Protein AF-A0A375JBQ2-F1 (afdb_monomer_lite)

Radius of gyration: 16.95 Å; chains: 1; bounding box: 41×37×48 Å

Structure (mmCIF, N/CA/C/O backbone):
data_AF-A0A375JBQ2-F1
#
_entry.id   AF-A0A375JBQ2-F1
#
loop_
_atom_site.group_PDB
_atom_site.id
_atom_site.type_symbol
_atom_site.label_atom_id
_atom_site.label_alt_id
_atom_site.label_comp_id
_atom_site.label_asym_id
_atom_site.label_entity_id
_atom_site.label_seq_id
_atom_site.pdbx_PDB_ins_code
_atom_site.Cartn_x
_atom_site.Cartn_y
_atom_site.Cartn_z
_atom_site.occupancy
_atom_site.B_iso_or_equiv
_atom_site.auth_seq_id
_atom_site.auth_comp_id
_atom_site.auth_asym_id
_atom_site.auth_atom_id
_atom_site.pdbx_PDB_model_num
ATOM 1 N N . MET A 1 1 ? 13.537 16.847 -11.692 1.00 55.66 1 MET A N 1
ATOM 2 C CA . MET A 1 1 ? 14.742 16.567 -10.884 1.00 55.66 1 MET A CA 1
ATOM 3 C C . MET A 1 1 ? 14.999 15.079 -10.966 1.00 55.66 1 MET A C 1
ATOM 5 O O . MET A 1 1 ? 14.033 14.327 -10.923 1.00 55.66 1 MET A O 1
ATOM 9 N N . THR A 1 2 ? 16.249 14.669 -11.150 1.00 79.12 2 THR A N 1
ATOM 10 C CA . THR A 1 2 ? 16.634 13.254 -11.178 1.00 79.12 2 THR A CA 1
ATOM 11 C C . THR A 1 2 ? 17.197 12.929 -9.802 1.00 79.12 2 THR A C 1
ATOM 13 O O . THR A 1 2 ? 18.194 13.529 -9.416 1.00 79.12 2 THR A O 1
ATOM 16 N N . PHE A 1 3 ? 16.523 12.067 -9.043 1.00 86.75 3 PHE A N 1
ATOM 17 C CA . PHE A 1 3 ? 16.981 11.630 -7.722 1.00 86.75 3 PHE A CA 1
ATOM 18 C C . PHE A 1 3 ? 17.887 10.408 -7.866 1.00 86.75 3 PHE A C 1
ATOM 20 O O . PHE A 1 3 ? 17.694 9.612 -8.786 1.00 86.75 3 PHE A O 1
ATOM 27 N N . SER A 1 4 ? 18.856 10.250 -6.968 1.00 92.19 4 SER A N 1
ATOM 28 C CA . SER A 1 4 ? 19.659 9.036 -6.822 1.00 92.19 4 SER A CA 1
ATOM 29 C C . SER A 1 4 ? 19.115 8.134 -5.705 1.00 92.19 4 SER A C 1
ATOM 31 O O . SER A 1 4 ? 18.300 8.550 -4.883 1.00 92.19 4 SER A O 1
ATOM 33 N N . ALA A 1 5 ? 19.577 6.881 -5.651 1.00 92.94 5 ALA A N 1
ATOM 34 C CA . ALA A 1 5 ? 19.233 5.970 -4.555 1.00 92.94 5 ALA A CA 1
ATOM 35 C C . ALA A 1 5 ? 19.765 6.452 -3.189 1.00 92.94 5 ALA A C 1
ATOM 37 O O . ALA A 1 5 ? 19.191 6.130 -2.150 1.00 92.94 5 ALA A O 1
ATOM 38 N N . GLU A 1 6 ? 20.861 7.217 -3.189 1.00 93.62 6 GLU A N 1
ATOM 39 C CA . GLU A 1 6 ? 21.421 7.819 -1.979 1.00 93.62 6 GLU A CA 1
ATOM 40 C C . GLU A 1 6 ? 20.522 8.952 -1.471 1.00 93.62 6 GLU A C 1
ATOM 42 O O . GLU A 1 6 ? 20.177 8.955 -0.292 1.00 93.62 6 GLU A O 1
ATOM 47 N N . ASP A 1 7 ? 20.039 9.818 -2.372 1.00 94.00 7 ASP A N 1
ATOM 48 C CA . ASP A 1 7 ? 19.119 10.915 -2.024 1.00 94.00 7 ASP A CA 1
ATOM 49 C C . ASP A 1 7 ? 17.832 10.408 -1.360 1.00 94.00 7 ASP A C 1
ATOM 51 O O . ASP A 1 7 ? 17.294 11.052 -0.463 1.00 94.00 7 ASP A O 1
ATOM 55 N N . LEU A 1 8 ? 17.330 9.248 -1.798 1.00 95.06 8 LEU A N 1
ATOM 56 C CA . LEU A 1 8 ? 16.070 8.671 -1.315 1.00 95.06 8 LEU A CA 1
ATOM 57 C C . LEU A 1 8 ? 16.251 7.643 -0.190 1.00 95.06 8 LEU A C 1
ATOM 59 O O . LEU A 1 8 ? 15.264 7.091 0.297 1.00 95.06 8 LEU A O 1
ATOM 63 N N . GLY A 1 9 ? 17.492 7.317 0.182 1.00 96.31 9 GLY A N 1
ATOM 64 C CA . GLY A 1 9 ? 17.804 6.302 1.192 1.00 96.31 9 GLY A CA 1
ATOM 65 C C . GLY A 1 9 ? 17.353 4.875 0.843 1.00 96.31 9 GLY A C 1
ATOM 66 O O . GLY A 1 9 ? 17.369 3.998 1.708 1.00 96.31 9 GLY A O 1
ATOM 67 N N . CYS A 1 10 ? 16.944 4.615 -0.400 1.00 97.25 10 CYS A N 1
ATOM 68 C CA . CYS A 1 10 ? 16.451 3.325 -0.882 1.00 97.25 10 CYS A CA 1
ATOM 69 C C . CYS A 1 10 ? 16.737 3.169 -2.390 1.00 97.25 10 CYS A C 1
ATOM 71 O O . CYS A 1 10 ? 16.947 4.169 -3.080 1.00 97.25 10 CYS A O 1
ATOM 73 N N . PRO A 1 11 ? 16.791 1.934 -2.929 1.00 97.31 11 PRO A N 1
ATOM 74 C CA . PRO A 1 11 ? 17.014 1.732 -4.359 1.00 97.31 11 PRO A CA 1
ATOM 75 C C . PRO A 1 11 ? 15.891 2.359 -5.191 1.00 97.31 11 PRO A C 1
ATOM 77 O O . PRO A 1 11 ? 14.735 2.380 -4.772 1.00 97.31 11 PRO A O 1
ATOM 80 N N . LEU A 1 12 ? 16.229 2.828 -6.390 1.00 97.44 12 LEU A N 1
ATOM 81 C CA . LEU A 1 12 ? 15.248 3.275 -7.377 1.00 97.44 12 LEU A CA 1
ATOM 82 C C . LEU A 1 12 ? 14.659 2.078 -8.135 1.00 97.44 12 LEU A C 1
ATOM 84 O O . LEU A 1 12 ? 15.368 1.084 -8.324 1.00 97.44 12 LEU A O 1
ATOM 88 N N . PRO A 1 13 ? 13.416 2.188 -8.640 1.00 97.44 13 PRO A N 1
ATOM 89 C CA . PRO A 1 13 ? 12.904 1.248 -9.624 1.00 97.44 13 PRO A CA 1
ATOM 90 C C . PRO A 1 13 ? 13.856 1.178 -10.826 1.00 97.44 13 PRO A C 1
ATOM 92 O O . PRO A 1 13 ? 14.205 2.224 -11.387 1.00 97.44 13 PRO A O 1
ATOM 95 N N . PRO A 1 14 ? 14.318 -0.015 -11.223 1.00 97.06 14 PRO A N 1
ATOM 96 C CA . PRO A 1 14 ? 15.251 -0.141 -12.327 1.00 97.06 14 PRO A CA 1
ATOM 97 C C . PRO A 1 14 ? 14.529 0.039 -13.671 1.00 97.06 14 PRO A C 1
ATOM 99 O O . PRO A 1 14 ? 13.335 -0.228 -13.795 1.00 97.06 14 PRO A O 1
ATOM 102 N N . ALA A 1 15 ? 15.252 0.487 -14.700 1.00 96.44 15 ALA A N 1
ATOM 103 C CA . ALA A 1 15 ? 14.662 0.775 -16.013 1.00 96.44 15 ALA A CA 1
ATOM 104 C C . ALA A 1 15 ? 14.081 -0.470 -16.715 1.00 96.44 15 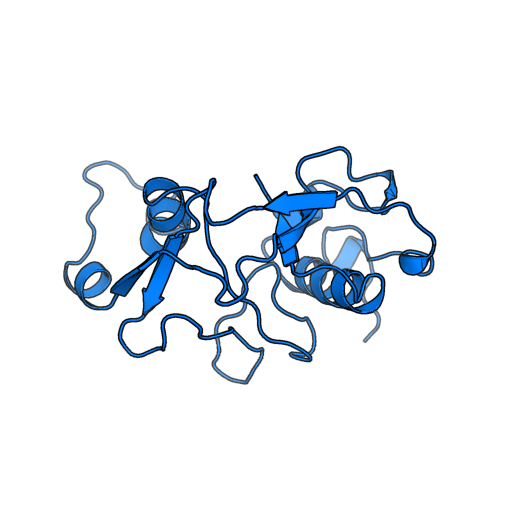ALA A C 1
ATOM 106 O O . ALA A 1 15 ? 13.160 -0.347 -17.514 1.00 96.44 15 ALA A O 1
ATOM 107 N N . ASP A 1 16 ? 14.597 -1.656 -16.390 1.00 97.38 16 ASP A N 1
ATOM 108 C CA . ASP A 1 16 ? 14.162 -2.960 -16.899 1.00 97.38 16 ASP A CA 1
ATOM 109 C C . ASP A 1 16 ? 13.067 -3.606 -16.027 1.00 97.38 16 ASP A C 1
ATOM 111 O O . ASP A 1 16 ? 12.823 -4.804 -16.139 1.00 97.38 16 ASP A O 1
ATOM 115 N N . LEU A 1 17 ? 12.406 -2.855 -15.130 1.00 97.94 17 LEU A N 1
ATOM 116 C CA . LEU A 1 17 ? 11.420 -3.412 -14.191 1.00 97.94 17 LEU A CA 1
ATOM 117 C C . LEU A 1 17 ? 10.314 -4.219 -14.888 1.00 97.94 17 LEU A C 1
ATOM 119 O O . LEU A 1 17 ? 9.936 -5.270 -14.379 1.00 97.94 17 LEU A O 1
ATOM 123 N N . ALA A 1 18 ? 9.837 -3.764 -16.049 1.00 97.50 18 ALA A N 1
ATOM 124 C CA . ALA A 1 18 ? 8.794 -4.447 -16.820 1.00 97.50 18 ALA A CA 1
ATOM 125 C C . ALA A 1 18 ? 9.221 -5.827 -17.353 1.00 97.50 18 ALA A C 1
ATOM 127 O O . ALA A 1 18 ? 8.370 -6.687 -17.569 1.00 97.50 18 ALA A O 1
ATOM 128 N N . ASP A 1 19 ? 10.526 -6.060 -17.510 1.00 97.56 19 ASP A N 1
ATOM 129 C CA . ASP A 1 19 ? 11.084 -7.335 -17.972 1.00 97.56 19 ASP A CA 1
ATOM 130 C C . ASP A 1 19 ? 11.398 -8.291 -16.806 1.00 97.56 19 ASP A C 1
ATOM 132 O O . ASP A 1 19 ? 11.737 -9.462 -17.009 1.00 97.56 19 ASP A O 1
ATOM 136 N N . ARG A 1 20 ? 11.301 -7.812 -15.558 1.00 96.81 20 ARG A N 1
ATOM 137 C CA . ARG A 1 20 ? 11.601 -8.601 -14.358 1.00 96.81 20 ARG A CA 1
ATOM 138 C C . ARG A 1 20 ? 10.413 -9.456 -13.943 1.00 96.81 20 ARG A C 1
ATOM 140 O O . ARG A 1 20 ? 9.246 -9.122 -14.124 1.00 96.81 20 ARG A O 1
ATOM 147 N N . ARG A 1 21 ? 10.723 -10.578 -13.293 1.00 94.31 21 ARG A N 1
ATOM 148 C CA . ARG A 1 21 ? 9.707 -11.484 -12.756 1.00 94.31 21 ARG A CA 1
ATOM 149 C C . ARG A 1 21 ? 9.077 -10.899 -11.493 1.00 94.31 21 ARG A C 1
ATOM 151 O O . ARG A 1 21 ? 9.736 -10.830 -10.456 1.00 94.31 21 ARG A O 1
ATOM 158 N N . LEU A 1 22 ? 7.789 -10.579 -11.568 1.00 96.75 22 LEU A N 1
ATOM 159 C CA . LEU A 1 22 ? 6.975 -10.204 -10.417 1.00 96.75 22 LEU A CA 1
ATOM 160 C C . LEU A 1 22 ? 6.376 -11.447 -9.743 1.00 96.75 22 LEU A C 1
ATOM 162 O O . LEU A 1 22 ? 5.696 -12.249 -10.385 1.00 96.75 22 LEU A O 1
ATOM 166 N N . ALA A 1 23 ? 6.631 -11.610 -8.445 1.00 97.12 23 ALA A N 1
ATOM 167 C CA . ALA A 1 23 ? 5.898 -12.569 -7.626 1.00 97.12 23 ALA A CA 1
ATOM 168 C C . ALA A 1 23 ? 4.482 -12.045 -7.368 1.00 97.12 23 ALA A C 1
ATOM 170 O O . ALA A 1 23 ? 4.288 -10.849 -7.148 1.00 97.12 23 ALA A O 1
ATOM 171 N N . THR A 1 24 ? 3.494 -12.935 -7.402 1.00 97.38 24 THR A N 1
ATOM 172 C CA . THR A 1 24 ? 2.092 -12.568 -7.211 1.00 97.38 24 THR A CA 1
ATOM 173 C C . THR A 1 24 ? 1.415 -13.473 -6.210 1.00 97.38 24 THR A C 1
ATOM 175 O O . THR A 1 24 ? 1.763 -14.644 -6.060 1.00 97.38 24 THR A O 1
ATOM 178 N N . THR A 1 25 ? 0.408 -12.912 -5.559 1.00 96.81 25 THR A N 1
ATOM 179 C CA . THR A 1 25 ? -0.540 -13.641 -4.733 1.00 96.81 25 THR A CA 1
ATOM 180 C C . THR A 1 25 ? -1.955 -13.283 -5.157 1.00 96.81 25 THR A C 1
ATOM 182 O O . THR A 1 25 ? -2.195 -12.262 -5.804 1.00 96.81 25 THR A O 1
ATOM 185 N N . THR A 1 26 ? -2.906 -14.146 -4.828 1.00 96.69 26 THR A N 1
ATOM 186 C CA . THR A 1 26 ? -4.309 -13.963 -5.178 1.00 96.69 26 THR A CA 1
ATOM 187 C C . THR A 1 26 ? -5.155 -13.927 -3.916 1.00 96.69 26 THR A C 1
ATOM 189 O O . THR A 1 26 ? -5.112 -14.860 -3.115 1.00 96.69 26 THR A O 1
ATOM 192 N N . LEU A 1 27 ? -5.940 -12.863 -3.744 1.00 95.06 27 LEU A N 1
ATOM 193 C CA . LEU A 1 27 ? -6.877 -12.727 -2.633 1.00 95.06 27 LEU A CA 1
ATOM 194 C C . LEU A 1 27 ? -8.309 -12.932 -3.109 1.00 95.06 27 LEU A C 1
ATOM 196 O O . LEU A 1 27 ? -8.883 -12.098 -3.805 1.00 95.06 27 LEU A O 1
ATOM 200 N N . ASP A 1 28 ? -8.899 -14.037 -2.673 1.00 94.00 28 ASP A N 1
ATOM 201 C CA . ASP A 1 28 ? -10.332 -14.279 -2.778 1.00 94.00 28 ASP A CA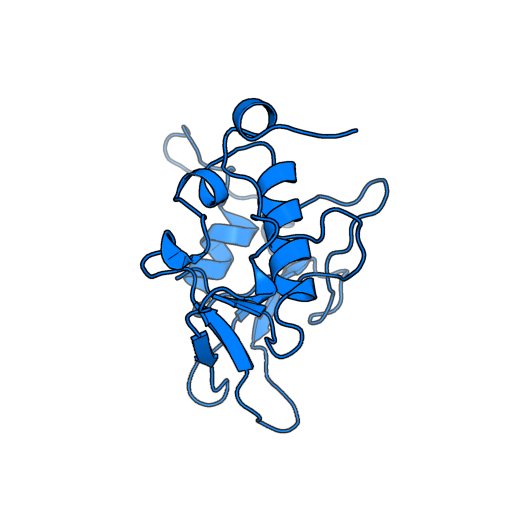 1
ATOM 202 C C . ASP A 1 28 ? -11.031 -13.689 -1.542 1.00 94.00 28 ASP A C 1
ATOM 204 O O . ASP A 1 28 ? -10.902 -14.226 -0.435 1.00 94.00 28 ASP A O 1
ATOM 208 N N . LEU A 1 29 ? -11.762 -12.581 -1.719 1.00 92.44 29 LEU A N 1
ATOM 209 C CA . LEU A 1 29 ? -12.394 -11.843 -0.612 1.00 92.44 29 LEU A CA 1
ATOM 210 C C . LEU A 1 29 ? -13.581 -12.578 0.039 1.00 92.44 29 LEU A C 1
ATOM 212 O O . LEU A 1 29 ? -14.085 -12.178 1.097 1.00 92.44 29 LEU A O 1
ATOM 216 N N . GLU A 1 30 ? -14.003 -13.691 -0.553 1.00 90.88 30 GLU A N 1
ATOM 217 C CA . GLU A 1 30 ? -14.995 -14.591 0.032 1.00 90.88 30 GLU A CA 1
ATOM 218 C C . GLU A 1 30 ? -14.376 -15.523 1.065 1.00 90.88 30 GLU A C 1
ATOM 220 O O . GLU A 1 30 ? -15.046 -15.964 2.000 1.00 90.88 30 GLU A O 1
ATOM 225 N N . ARG A 1 31 ? -13.077 -15.789 0.923 1.00 90.06 31 ARG A N 1
ATOM 226 C CA . ARG A 1 31 ? -12.306 -16.665 1.811 1.00 90.06 31 ARG A CA 1
ATOM 227 C C . ARG A 1 31 ? -11.447 -15.865 2.781 1.00 90.06 31 ARG A C 1
ATOM 229 O O . ARG A 1 31 ? -11.198 -16.322 3.893 1.00 90.06 31 ARG A O 1
ATOM 236 N N . VAL A 1 32 ? -11.015 -14.675 2.373 1.00 90.38 32 VAL A N 1
ATOM 237 C CA . VAL A 1 32 ? -10.163 -13.777 3.152 1.00 90.38 32 VAL A CA 1
ATOM 238 C C . VAL A 1 32 ? -10.922 -12.489 3.436 1.00 90.38 32 VAL A C 1
ATOM 240 O O . VAL A 1 32 ? -11.356 -11.790 2.526 1.00 90.38 32 VAL A O 1
ATOM 243 N N . ALA A 1 33 ? -11.074 -12.140 4.712 1.00 92.12 33 ALA A N 1
ATOM 244 C CA . ALA A 1 33 ? -11.662 -10.859 5.068 1.00 92.12 33 ALA A CA 1
ATOM 245 C C . ALA A 1 33 ? -10.648 -9.736 4.823 1.00 92.12 33 ALA A C 1
ATOM 247 O O . ALA A 1 33 ? -9.549 -9.768 5.370 1.00 92.12 33 ALA A O 1
ATOM 248 N N . LEU A 1 34 ? -11.035 -8.735 4.038 1.00 94.88 34 LEU A N 1
ATOM 249 C CA . LEU A 1 34 ? -10.257 -7.519 3.844 1.00 94.88 34 LEU A CA 1
ATOM 250 C C . LEU A 1 34 ? -10.972 -6.367 4.549 1.00 94.88 34 LEU A C 1
ATOM 252 O O . LEU A 1 34 ? -12.115 -6.045 4.233 1.00 94.88 34 LEU A O 1
ATOM 256 N N . TRP A 1 35 ? -10.319 -5.783 5.543 1.00 96.62 35 TRP A N 1
ATOM 257 C CA . TRP A 1 35 ? -10.859 -4.738 6.403 1.00 96.62 35 TRP A CA 1
ATOM 258 C C . TRP A 1 35 ? -10.226 -3.396 6.085 1.00 96.62 35 TRP A C 1
ATOM 260 O O . TRP A 1 35 ? -9.053 -3.312 5.719 1.00 96.62 35 TRP A O 1
ATOM 270 N N . ARG A 1 36 ? -10.992 -2.331 6.296 1.00 96.50 36 ARG A N 1
ATOM 271 C CA . ARG A 1 36 ? -10.502 -0.963 6.199 1.00 96.50 36 ARG A CA 1
ATOM 272 C C . ARG A 1 36 ? -11.059 -0.126 7.339 1.00 96.50 36 ARG A C 1
ATOM 274 O O . ARG A 1 36 ? -12.257 -0.144 7.603 1.00 96.50 36 ARG A O 1
ATOM 281 N N . ILE A 1 37 ? -10.180 0.653 7.964 1.00 96.50 37 ILE A N 1
ATOM 282 C CA . ILE A 1 37 ? -10.559 1.788 8.807 1.00 96.50 37 ILE A CA 1
ATOM 283 C C . ILE A 1 37 ? -10.328 3.059 7.990 1.00 96.50 37 ILE A C 1
ATOM 285 O O . ILE A 1 37 ? -9.229 3.283 7.482 1.00 96.50 37 ILE A O 1
ATOM 289 N N . HIS A 1 38 ? -11.350 3.897 7.862 1.00 95.25 38 HIS A N 1
ATOM 290 C CA . HIS A 1 38 ? -11.284 5.162 7.127 1.00 95.25 38 HIS A CA 1
ATOM 291 C C . HIS A 1 38 ? -11.879 6.305 7.949 1.00 95.25 38 HIS A C 1
ATOM 293 O O . HIS A 1 38 ? -12.496 6.080 8.990 1.00 95.25 38 HIS A O 1
ATOM 299 N N . ARG A 1 39 ? -11.659 7.550 7.511 1.00 94.62 39 ARG A N 1
ATOM 300 C CA . ARG A 1 39 ? -12.327 8.709 8.115 1.00 94.62 39 ARG A CA 1
ATOM 301 C C . ARG A 1 39 ? -13.808 8.678 7.751 1.00 94.62 39 ARG A C 1
ATOM 303 O O . ARG A 1 39 ? -14.139 8.450 6.591 1.00 94.62 39 ARG A O 1
ATOM 310 N N . ALA A 1 40 ? -14.670 8.939 8.729 1.00 95.50 40 ALA A N 1
ATOM 311 C CA . ALA A 1 40 ? -16.121 8.839 8.580 1.00 95.50 40 ALA A CA 1
ATOM 312 C C . ALA A 1 40 ? -16.707 9.815 7.542 1.00 95.50 40 ALA A C 1
ATOM 314 O O . ALA A 1 40 ? -17.758 9.550 6.975 1.00 95.50 40 ALA A O 1
ATOM 315 N N . HIS A 1 41 ? -16.017 10.927 7.262 1.00 94.94 41 HIS A N 1
ATOM 316 C CA . HIS A 1 41 ? -16.419 11.891 6.231 1.00 94.94 41 HIS A CA 1
ATOM 317 C C . HIS A 1 41 ? -16.018 11.481 4.800 1.00 94.94 41 HIS A C 1
ATOM 319 O O . HIS A 1 41 ? -16.274 12.235 3.865 1.00 94.94 41 HIS A O 1
ATOM 325 N N . LEU A 1 42 ? -15.347 10.337 4.626 1.00 94.69 42 LEU A N 1
ATOM 326 C CA . LEU A 1 42 ? -14.944 9.790 3.329 1.00 94.69 42 LEU A CA 1
ATOM 327 C C . LEU A 1 42 ? -15.692 8.488 3.052 1.00 94.69 42 LEU A C 1
ATOM 329 O O . LEU A 1 42 ? -15.964 7.718 3.976 1.00 94.69 42 LEU A O 1
ATOM 333 N N . ASP A 1 43 ? -15.928 8.203 1.773 1.00 95.00 43 ASP A N 1
ATOM 334 C CA . ASP A 1 43 ? -16.512 6.934 1.353 1.00 95.00 43 ASP A CA 1
ATOM 335 C C . ASP A 1 43 ? -15.630 5.725 1.728 1.00 95.00 43 ASP A C 1
ATOM 337 O O . ASP A 1 43 ? -14.393 5.801 1.667 1.00 95.00 43 ASP A O 1
ATOM 341 N N . PRO A 1 44 ? -16.241 4.559 2.026 1.00 93.50 44 PRO A N 1
ATOM 342 C CA . PRO A 1 44 ? -15.523 3.308 2.276 1.00 93.50 44 PRO A CA 1
ATOM 343 C C . PRO A 1 44 ? -14.563 2.902 1.149 1.00 93.50 44 PRO A C 1
ATOM 345 O O . PRO A 1 44 ? -13.549 2.256 1.413 1.00 93.50 44 PRO A O 1
ATOM 348 N N . ILE A 1 45 ? -14.853 3.310 -0.094 1.00 94.44 45 ILE A N 1
ATOM 349 C CA . ILE A 1 45 ? -14.025 3.111 -1.296 1.00 94.44 45 ILE A CA 1
ATOM 350 C C . ILE A 1 45 ? -13.448 4.458 -1.774 1.00 94.44 45 ILE A C 1
ATOM 352 O O . ILE A 1 45 ? -13.518 4.833 -2.937 1.00 94.44 45 ILE A O 1
ATOM 356 N N . TYR A 1 46 ? -12.868 5.230 -0.855 1.00 94.75 46 TYR A N 1
ATOM 357 C CA . TYR A 1 46 ? -12.078 6.414 -1.197 1.00 94.75 46 TYR A CA 1
ATOM 358 C C . TYR A 1 46 ? -10.617 6.044 -1.489 1.00 94.75 46 TYR A C 1
ATOM 360 O O . TYR A 1 46 ? -9.972 5.409 -0.651 1.00 94.75 46 TYR A O 1
ATOM 368 N N . TYR A 1 47 ? -10.070 6.469 -2.624 1.00 95.62 47 TYR A N 1
ATOM 369 C CA . TYR A 1 47 ? -8.662 6.267 -2.969 1.00 95.62 47 TYR A CA 1
ATOM 370 C C . TYR A 1 47 ? -7.865 7.548 -2.700 1.00 95.62 47 TYR A C 1
ATOM 372 O O . TYR A 1 47 ? -8.159 8.593 -3.278 1.00 95.62 47 TYR A O 1
ATOM 380 N N . ASN A 1 48 ? -6.851 7.477 -1.832 1.00 93.81 48 ASN A N 1
ATOM 381 C CA . ASN A 1 48 ? -5.989 8.615 -1.533 1.00 93.81 48 ASN A CA 1
ATOM 382 C C . ASN A 1 48 ? -5.181 8.988 -2.773 1.00 93.81 48 ASN A C 1
ATOM 384 O O . ASN A 1 48 ? -4.483 8.145 -3.331 1.00 93.81 48 ASN A O 1
ATOM 388 N N . ARG A 1 49 ? -5.276 10.243 -3.208 1.00 94.56 49 ARG A N 1
ATOM 389 C CA . ARG A 1 49 ? -4.574 10.737 -4.391 1.00 94.56 49 ARG A CA 1
ATOM 390 C C . ARG A 1 49 ? -3.756 11.957 -4.022 1.00 94.56 49 ARG A C 1
ATOM 392 O O . ARG A 1 49 ? -4.252 12.855 -3.342 1.00 94.56 49 ARG A O 1
ATOM 399 N N . ARG A 1 50 ? -2.509 11.998 -4.491 1.00 92.00 50 ARG A N 1
ATOM 400 C CA . ARG A 1 50 ? -1.617 13.132 -4.262 1.00 92.00 50 ARG A CA 1
ATOM 401 C C . ARG A 1 50 ? -2.238 14.427 -4.778 1.00 92.00 50 ARG A C 1
ATOM 403 O O . ARG A 1 50 ? -2.550 14.549 -5.958 1.00 92.00 50 ARG A O 1
ATOM 410 N N . ALA A 1 51 ? -2.396 15.388 -3.874 1.00 88.69 51 ALA A N 1
ATOM 411 C CA . ALA A 1 51 ? -2.878 16.733 -4.148 1.00 88.69 51 ALA A CA 1
ATOM 412 C C . ALA A 1 51 ? -2.390 17.691 -3.042 1.00 88.69 51 ALA A C 1
ATOM 414 O O . ALA A 1 51 ? -2.054 17.232 -1.943 1.00 88.69 51 ALA A O 1
ATOM 415 N N . PRO A 1 52 ? -2.336 19.013 -3.293 1.00 87.94 52 PRO A N 1
ATOM 416 C CA . PRO A 1 52 ? -1.991 19.988 -2.262 1.00 87.94 52 PRO A CA 1
ATOM 417 C C . PRO A 1 52 ? -2.875 19.835 -1.015 1.00 87.94 52 PRO A C 1
ATOM 419 O O . PRO A 1 52 ? -4.097 19.800 -1.119 1.00 87.94 52 PRO A O 1
ATOM 422 N N . GLY A 1 53 ? -2.253 19.735 0.163 1.00 85.56 53 GLY A N 1
ATOM 423 C CA . GLY A 1 53 ? -2.958 19.578 1.442 1.00 85.56 53 GLY A CA 1
ATOM 424 C C . GLY A 1 53 ? -3.416 18.151 1.777 1.00 85.56 53 GLY A C 1
ATOM 425 O O . GLY A 1 53 ? -3.971 17.944 2.852 1.00 85.56 53 GLY A O 1
ATOM 426 N N . VAL A 1 54 ? -3.162 17.162 0.911 1.00 87.50 54 VAL A N 1
ATOM 427 C CA . VAL A 1 54 ? -3.492 15.751 1.167 1.00 87.50 54 VAL A CA 1
ATOM 428 C C . VAL A 1 54 ? -2.282 15.009 1.734 1.00 87.50 54 VAL A C 1
ATOM 430 O O . VAL A 1 54 ? -1.190 15.044 1.161 1.00 87.50 54 VAL A O 1
ATOM 433 N N . ILE A 1 55 ? -2.489 14.304 2.849 1.00 89.25 55 ILE A N 1
ATOM 434 C CA . ILE A 1 55 ? -1.472 13.450 3.477 1.00 89.25 55 ILE A CA 1
ATOM 435 C C . ILE A 1 55 ? -1.029 12.372 2.483 1.00 89.25 55 ILE A C 1
ATOM 437 O O . ILE A 1 55 ? -1.860 11.724 1.851 1.00 89.25 55 ILE A O 1
ATOM 441 N N . GLN A 1 56 ? 0.284 12.195 2.353 1.00 91.81 56 GLN A N 1
ATOM 442 C CA . GLN A 1 56 ? 0.891 11.187 1.488 1.00 91.81 56 GLN A CA 1
ATOM 443 C C . GLN A 1 56 ? 1.271 9.956 2.304 1.00 91.81 56 GLN A C 1
ATOM 445 O O . GLN A 1 56 ? 1.868 10.076 3.376 1.00 91.81 56 GLN A O 1
ATOM 450 N N . TYR A 1 57 ? 0.956 8.778 1.782 1.00 94.62 57 TYR A N 1
ATOM 451 C CA . TYR A 1 57 ? 1.326 7.497 2.365 1.00 94.62 57 TYR A CA 1
ATOM 452 C C . TYR A 1 57 ? 2.413 6.807 1.542 1.00 94.62 57 TYR A C 1
ATOM 454 O O . TYR A 1 57 ? 2.706 7.177 0.407 1.00 94.62 57 TYR A O 1
ATOM 462 N N . ARG A 1 58 ? 3.048 5.800 2.148 1.00 95.50 58 ARG A N 1
ATOM 463 C CA . ARG A 1 58 ? 4.278 5.163 1.655 1.00 95.50 58 ARG A CA 1
ATOM 464 C C . ARG A 1 58 ? 4.182 4.652 0.218 1.00 95.50 58 ARG A C 1
ATOM 466 O O . ARG A 1 58 ? 5.112 4.810 -0.554 1.00 95.50 58 ARG A O 1
ATOM 473 N N . PHE A 1 59 ? 3.057 4.067 -0.156 1.00 97.12 59 PHE A N 1
ATOM 474 C CA . PHE A 1 59 ? 2.850 3.492 -1.488 1.00 97.12 59 PHE A CA 1
ATOM 475 C C . PHE A 1 59 ? 1.779 4.238 -2.285 1.00 97.12 59 PHE A C 1
ATOM 477 O O . PHE A 1 59 ? 1.160 3.648 -3.165 1.00 97.12 59 PHE A O 1
ATOM 484 N N . ASP A 1 60 ? 1.575 5.527 -2.011 1.00 97.50 60 ASP A N 1
ATOM 485 C CA . ASP A 1 60 ? 0.817 6.390 -2.914 1.00 97.50 60 ASP A CA 1
ATOM 486 C C . ASP A 1 60 ? 1.575 6.596 -4.233 1.00 97.50 60 ASP A C 1
ATOM 488 O O . ASP A 1 60 ? 2.796 6.455 -4.308 1.00 97.50 60 ASP A O 1
ATOM 492 N N . ALA A 1 61 ? 0.846 6.964 -5.282 1.00 97.12 61 ALA A N 1
ATOM 493 C CA . ALA A 1 61 ? 1.426 7.333 -6.564 1.00 97.12 61 ALA A CA 1
ATOM 494 C C . ALA A 1 61 ? 2.307 8.594 -6.434 1.00 97.12 61 ALA A C 1
ATOM 496 O O . ALA A 1 61 ? 1.858 9.624 -5.917 1.00 97.12 61 ALA A O 1
ATOM 497 N N . ALA A 1 62 ? 3.543 8.551 -6.943 1.00 95.31 62 ALA A N 1
ATOM 498 C CA . ALA A 1 62 ? 4.497 9.659 -6.836 1.00 95.31 62 ALA A CA 1
ATOM 499 C C . ALA A 1 62 ? 4.001 10.949 -7.499 1.00 95.31 62 ALA A C 1
ATOM 501 O O . ALA A 1 62 ? 4.228 12.039 -6.969 1.00 95.31 62 ALA A O 1
ATOM 502 N N . GLY A 1 63 ? 3.313 10.831 -8.638 1.00 93.62 63 GLY A N 1
ATOM 503 C CA . GLY A 1 63 ? 2.731 11.952 -9.373 1.00 93.62 63 GLY A CA 1
ATOM 504 C C . GLY A 1 63 ? 1.235 12.148 -9.131 1.00 93.62 63 GLY A C 1
ATOM 505 O O . GLY A 1 63 ? 0.657 13.092 -9.666 1.00 93.62 63 GLY A O 1
ATOM 506 N N . GLY A 1 64 ? 0.593 11.281 -8.341 1.00 94.88 64 GLY A N 1
ATOM 507 C CA . GLY A 1 64 ? -0.864 11.262 -8.196 1.00 94.88 64 GLY A CA 1
ATOM 508 C C . GLY A 1 64 ? -1.598 10.711 -9.421 1.00 94.88 64 GLY A C 1
ATOM 509 O O . GLY A 1 64 ? -2.782 10.981 -9.596 1.00 94.88 64 GLY A O 1
ATOM 510 N N . GLU A 1 65 ? -0.936 9.951 -10.288 1.00 95.38 65 GLU A N 1
ATOM 511 C CA . GLU A 1 65 ? -1.519 9.398 -11.512 1.00 95.38 65 GLU A CA 1
ATOM 512 C C . GLU A 1 65 ? -2.638 8.372 -11.246 1.00 95.38 65 GLU A C 1
ATOM 514 O O . GLU A 1 65 ? -3.581 8.292 -12.029 1.00 95.38 65 GLU A O 1
ATOM 519 N N . PHE A 1 66 ? -2.640 7.710 -10.087 1.00 96.62 66 PHE A N 1
ATOM 520 C CA . PHE A 1 66 ? -3.758 6.922 -9.550 1.00 96.62 66 PHE A CA 1
ATOM 521 C C . PHE A 1 66 ? -3.946 7.204 -8.054 1.00 96.62 66 PHE A C 1
ATOM 523 O O . PHE A 1 66 ? -3.117 7.861 -7.421 1.00 96.62 66 PHE A O 1
ATOM 530 N N . GLY A 1 67 ? -5.073 6.755 -7.500 1.00 96.62 67 GLY A N 1
ATOM 531 C CA . GLY A 1 67 ? -5.320 6.802 -6.063 1.00 96.62 67 GLY A CA 1
ATOM 532 C C . GLY A 1 67 ? -5.094 5.438 -5.409 1.00 96.62 67 GLY A C 1
ATOM 533 O O . GLY A 1 67 ? -5.254 4.408 -6.059 1.00 96.62 67 GLY A O 1
ATOM 534 N N . VAL A 1 68 ? -4.767 5.426 -4.116 1.00 97.19 68 VAL A N 1
ATOM 535 C CA . VAL A 1 68 ? -4.430 4.209 -3.364 1.00 97.19 68 VAL A CA 1
ATOM 536 C C . VAL A 1 68 ? -5.327 4.039 -2.145 1.00 97.19 68 VAL A C 1
ATOM 538 O O . VAL A 1 68 ? -5.671 4.991 -1.445 1.00 97.19 68 VAL A O 1
ATOM 541 N N . LEU A 1 69 ? -5.728 2.797 -1.894 1.00 96.00 69 LEU A N 1
ATOM 542 C CA . LEU A 1 69 ? -6.525 2.397 -0.744 1.00 96.00 69 LEU A CA 1
ATOM 543 C C . LEU A 1 69 ? -5.725 1.389 0.077 1.00 96.00 69 LEU A C 1
ATOM 545 O O . LEU A 1 69 ? -5.224 0.405 -0.458 1.00 96.00 69 LEU A O 1
ATOM 549 N N . TYR A 1 70 ? -5.655 1.620 1.388 1.00 95.94 70 TYR A N 1
ATOM 550 C CA . TYR A 1 70 ? -5.022 0.707 2.337 1.00 95.94 70 TYR A CA 1
ATOM 551 C C . TYR A 1 70 ? -6.069 -0.124 3.069 1.00 95.94 70 TYR A C 1
ATOM 553 O O . TYR A 1 70 ? -7.055 0.411 3.585 1.00 95.94 70 TYR A O 1
ATOM 561 N N . ALA A 1 71 ? -5.831 -1.429 3.121 1.00 96.31 71 ALA A N 1
ATOM 562 C CA . ALA A 1 71 ? -6.670 -2.400 3.798 1.00 96.31 71 ALA A CA 1
ATOM 563 C C . ALA A 1 71 ? -5.803 -3.526 4.374 1.00 96.31 71 ALA A C 1
ATOM 565 O O . ALA A 1 71 ? -4.671 -3.725 3.937 1.00 96.31 71 ALA A O 1
ATOM 566 N N . ALA A 1 72 ? -6.326 -4.251 5.360 1.00 95.88 72 ALA A N 1
ATOM 567 C CA . ALA A 1 72 ? -5.607 -5.342 6.009 1.00 95.88 72 ALA A CA 1
ATOM 568 C C . ALA A 1 72 ? -6.493 -6.576 6.194 1.00 95.88 72 ALA A C 1
ATOM 570 O O . ALA A 1 72 ? -7.718 -6.488 6.229 1.00 95.88 72 ALA A O 1
ATOM 571 N N . SER A 1 73 ? -5.868 -7.739 6.360 1.00 93.19 73 SER A N 1
ATOM 572 C CA . SER A 1 73 ? -6.559 -9.025 6.535 1.00 93.19 73 SER A CA 1
ATOM 573 C C . SER A 1 73 ? -7.277 -9.170 7.886 1.00 93.19 73 SER A C 1
ATOM 575 O O . SER A 1 73 ? -8.026 -10.122 8.107 1.00 93.19 73 SER A O 1
ATOM 577 N N . SER A 1 74 ? -7.065 -8.236 8.818 1.00 94.00 74 SER A N 1
ATOM 578 C CA . SER A 1 74 ? -7.694 -8.253 10.136 1.00 94.00 74 SER A CA 1
ATOM 579 C C . SER A 1 74 ? -7.983 -6.852 10.662 1.00 94.00 74 SER A C 1
ATOM 581 O O . SER A 1 74 ? -7.273 -5.888 10.369 1.00 94.00 74 SER A O 1
ATOM 583 N N . PHE A 1 75 ? -8.999 -6.759 11.520 1.00 93.62 75 PHE A N 1
ATOM 584 C CA . PHE A 1 75 ? -9.311 -5.529 12.241 1.00 93.62 75 PHE A CA 1
ATOM 585 C C . PHE A 1 75 ? -8.137 -5.032 13.098 1.00 93.62 75 PHE A C 1
ATOM 587 O O . PHE A 1 75 ? -7.851 -3.837 13.109 1.00 93.62 75 PHE A O 1
ATOM 594 N N . ALA A 1 76 ? -7.437 -5.941 13.785 1.00 94.56 76 ALA A N 1
ATOM 595 C CA . ALA A 1 76 ? -6.302 -5.593 14.637 1.00 94.56 76 ALA A CA 1
ATOM 596 C C . ALA A 1 76 ? -5.174 -4.924 13.837 1.00 94.56 76 ALA A C 1
ATOM 598 O O . ALA A 1 76 ? -4.647 -3.902 14.271 1.00 94.56 76 ALA A O 1
ATOM 599 N N . ALA A 1 77 ? -4.864 -5.443 12.644 1.00 94.25 77 ALA A N 1
ATOM 600 C CA . ALA A 1 77 ? -3.897 -4.823 11.742 1.00 94.25 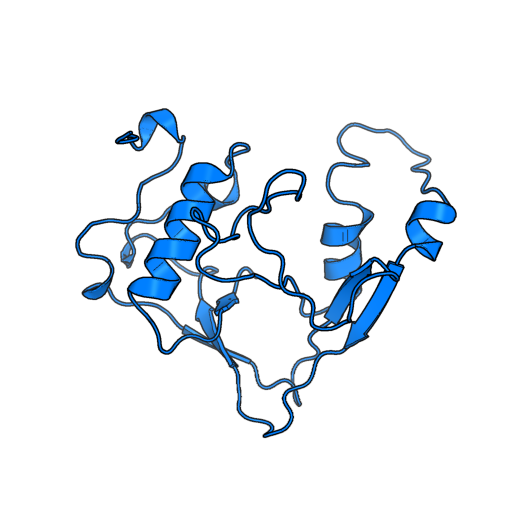77 ALA A CA 1
ATOM 601 C C . ALA A 1 77 ? -4.366 -3.434 11.273 1.00 94.25 77 ALA A C 1
ATOM 603 O O . ALA A 1 77 ? -3.594 -2.480 11.319 1.00 94.25 77 ALA A O 1
ATOM 604 N N . CYS A 1 78 ? -5.647 -3.268 10.916 1.00 94.69 78 CYS A N 1
ATOM 605 C CA . CYS A 1 78 ? -6.175 -1.939 10.593 1.00 94.69 78 CYS A CA 1
ATOM 606 C C . CYS A 1 78 ? -6.061 -0.958 11.766 1.00 94.69 78 CYS A C 1
ATOM 608 O O . CYS A 1 78 ? -5.728 0.204 11.553 1.00 94.69 78 CYS A O 1
ATOM 610 N N . MET A 1 79 ? -6.342 -1.400 12.993 1.00 94.00 79 MET A N 1
ATOM 611 C CA . MET A 1 79 ? -6.226 -0.567 14.190 1.00 94.00 79 MET A CA 1
ATOM 612 C C . MET A 1 79 ? -4.771 -0.146 14.422 1.00 94.00 79 MET A C 1
ATOM 614 O O . MET A 1 79 ? -4.499 1.036 14.646 1.00 94.00 79 MET A O 1
ATOM 618 N N . ALA A 1 80 ? -3.836 -1.093 14.298 1.00 92.12 80 ALA A N 1
ATOM 619 C CA . ALA A 1 80 ? -2.407 -0.828 14.393 1.00 92.12 80 ALA A CA 1
ATOM 620 C C . ALA A 1 80 ? -1.972 0.252 13.386 1.00 92.12 80 ALA A C 1
ATOM 622 O O . ALA A 1 80 ? -1.381 1.254 13.781 1.00 92.12 80 ALA A O 1
ATOM 623 N N . GLU A 1 81 ? -2.355 0.111 12.118 1.00 91.31 81 GLU A N 1
ATOM 624 C CA . GLU A 1 81 ? -1.885 0.976 11.028 1.00 91.31 81 GLU A CA 1
ATOM 625 C C . GLU A 1 81 ? -2.604 2.328 10.920 1.00 91.31 81 GLU A C 1
ATOM 627 O O . GLU A 1 81 ? -1.984 3.351 10.611 1.00 91.31 81 GLU A O 1
ATOM 632 N N . ALA A 1 82 ? -3.918 2.362 11.156 1.00 90.88 82 ALA A N 1
ATOM 633 C CA . ALA A 1 82 ? -4.733 3.559 10.951 1.00 90.88 82 ALA A CA 1
ATOM 634 C C . ALA A 1 82 ? -4.889 4.412 12.219 1.00 90.88 82 ALA A C 1
ATOM 636 O O . ALA A 1 82 ? -5.079 5.631 12.117 1.00 90.88 82 ALA A O 1
ATOM 637 N N . VAL A 1 83 ? -4.827 3.788 13.402 1.00 90.56 83 VAL A N 1
ATOM 638 C CA . VAL A 1 83 ? -5.159 4.423 14.690 1.00 90.56 83 VAL A CA 1
ATOM 639 C C . VAL A 1 83 ? -3.994 4.410 15.674 1.00 90.56 83 VAL A C 1
ATOM 641 O O . VAL A 1 83 ? -3.864 5.346 16.447 1.00 90.56 83 VAL A O 1
ATOM 644 N N . ILE A 1 84 ? -3.098 3.429 15.658 1.00 90.75 84 ILE A N 1
ATOM 645 C CA . ILE A 1 84 ? -1.996 3.388 16.637 1.00 90.75 84 ILE A CA 1
ATOM 646 C C . ILE A 1 84 ? -0.684 3.912 16.055 1.00 90.75 84 ILE A C 1
ATOM 648 O O . ILE A 1 84 ? 0.104 4.516 16.785 1.00 90.75 84 ILE A O 1
ATOM 652 N N . ARG A 1 85 ? -0.452 3.697 14.756 1.00 85.75 85 ARG A N 1
ATOM 653 C CA . ARG A 1 85 ? 0.806 4.005 14.072 1.00 85.75 85 ARG A CA 1
ATOM 654 C C . ARG A 1 85 ? 1.325 5.391 14.447 1.00 85.75 85 ARG A C 1
ATOM 656 O O . ARG A 1 85 ? 0.582 6.368 14.416 1.00 85.75 85 ARG A O 1
ATOM 663 N N . GLU A 1 86 ? 2.597 5.426 14.844 1.00 82.19 86 GLU A N 1
ATOM 664 C CA . GLU A 1 86 ? 3.355 6.604 15.301 1.00 82.19 86 GLU A CA 1
ATOM 665 C C . GLU A 1 86 ? 2.858 7.282 16.594 1.00 82.19 86 GLU A C 1
ATOM 667 O O . GLU A 1 86 ? 3.652 7.947 17.250 1.00 82.19 86 GLU A O 1
ATOM 672 N N . ARG A 1 87 ? 1.615 7.064 17.049 1.00 86.25 87 ARG A N 1
ATOM 673 C CA . ARG A 1 87 ? 1.058 7.758 18.228 1.00 86.25 87 ARG A CA 1
ATOM 674 C C . ARG A 1 87 ? 1.713 7.370 19.544 1.00 86.25 87 ARG A C 1
ATOM 676 O O . ARG A 1 87 ? 1.882 8.211 20.418 1.00 86.25 87 ARG A O 1
ATOM 683 N N . PHE A 1 88 ? 2.041 6.091 19.702 1.00 86.31 88 PHE A N 1
ATOM 684 C CA . PHE A 1 88 ? 2.548 5.550 20.968 1.00 86.31 88 PHE A CA 1
ATOM 685 C C . PHE A 1 88 ? 4.046 5.241 20.948 1.00 86.31 88 PHE A C 1
ATOM 687 O O . PHE A 1 88 ? 4.576 4.683 21.910 1.00 86.31 88 PHE A O 1
ATOM 694 N N . GLN A 1 89 ? 4.749 5.596 19.869 1.00 84.25 89 GLN A N 1
ATOM 695 C CA . GLN A 1 89 ? 6.185 5.354 19.768 1.00 84.25 89 GLN A CA 1
ATOM 696 C C . GLN A 1 89 ? 6.936 6.148 20.846 1.00 84.25 89 GLN A C 1
ATOM 698 O O . GLN A 1 89 ? 6.826 7.366 20.936 1.00 84.25 89 GLN A O 1
ATOM 703 N N . GLY A 1 90 ? 7.691 5.438 21.690 1.00 85.50 90 GLY A N 1
ATOM 704 C CA . GLY A 1 90 ? 8.482 6.036 22.772 1.00 85.50 90 GLY A CA 1
ATOM 705 C C . GLY A 1 90 ? 7.691 6.465 24.017 1.00 85.50 90 GLY A C 1
ATOM 706 O O . GLY A 1 90 ? 8.293 7.003 24.946 1.00 85.50 90 GLY A O 1
ATOM 707 N N . LEU A 1 91 ? 6.377 6.217 24.077 1.00 88.50 91 LEU A N 1
ATOM 708 C CA . LEU A 1 91 ? 5.542 6.573 25.229 1.00 88.50 91 LEU A CA 1
ATOM 709 C C . LEU A 1 91 ? 5.501 5.462 26.291 1.00 88.50 91 LEU A C 1
ATOM 711 O O . LEU A 1 91 ? 5.750 4.289 26.013 1.00 88.50 91 LEU A O 1
ATOM 715 N N . ARG A 1 92 ? 5.175 5.837 27.535 1.00 88.94 92 ARG A N 1
ATOM 716 C CA . ARG A 1 92 ? 4.986 4.913 28.667 1.00 88.94 92 ARG A CA 1
ATOM 717 C C . ARG A 1 92 ? 3.506 4.770 29.006 1.00 88.94 92 ARG A C 1
ATOM 719 O O . ARG A 1 92 ? 2.716 5.662 28.721 1.00 88.94 92 ARG A O 1
ATOM 726 N N . LEU A 1 93 ? 3.151 3.654 29.640 1.00 90.06 93 LEU A N 1
ATOM 727 C CA . LEU A 1 93 ? 1.784 3.399 30.093 1.00 90.06 93 LEU A CA 1
ATOM 728 C C . LEU A 1 93 ? 1.343 4.406 31.182 1.00 90.06 93 LEU A C 1
ATOM 730 O O . LEU A 1 93 ? 2.175 4.787 32.010 1.00 90.06 93 LEU A O 1
ATOM 734 N N . PRO A 1 94 ? 0.045 4.770 31.231 1.00 88.69 94 PRO A N 1
ATOM 735 C CA . PRO A 1 94 ? -1.018 4.332 30.320 1.00 88.69 94 PRO A CA 1
ATOM 736 C C . PRO A 1 94 ? -0.960 5.045 28.957 1.00 88.69 94 PRO A C 1
ATOM 738 O O . PRO A 1 94 ? -0.714 6.244 28.880 1.00 88.69 94 PRO A O 1
ATOM 741 N N . LEU A 1 95 ? -1.218 4.296 27.881 1.00 89.44 95 LEU A N 1
ATOM 742 C CA . LEU A 1 95 ? -1.380 4.849 26.534 1.00 89.44 95 LEU A CA 1
ATOM 743 C C . LEU A 1 95 ? -2.839 5.278 26.367 1.00 89.44 95 LEU A C 1
ATOM 745 O O . LEU A 1 95 ? -3.738 4.446 26.484 1.00 89.44 95 LEU A O 1
ATOM 749 N N . LEU A 1 96 ? -3.067 6.569 26.136 1.00 89.44 96 LEU A N 1
ATOM 750 C CA . LEU A 1 96 ? -4.403 7.149 26.023 1.00 89.44 96 LEU A CA 1
ATOM 751 C C . LEU A 1 96 ? -4.722 7.459 24.562 1.00 89.44 96 LEU A C 1
ATOM 753 O O . LEU A 1 96 ? -3.877 7.978 23.834 1.00 89.44 96 LEU A O 1
ATOM 757 N N . LEU A 1 97 ? -5.949 7.151 24.153 1.00 89.12 97 LEU A N 1
ATOM 758 C CA . LEU A 1 97 ? -6.491 7.494 22.846 1.00 89.12 97 LEU A CA 1
ATOM 759 C C . LEU A 1 97 ? -7.722 8.373 23.049 1.00 89.12 97 LEU A C 1
ATOM 761 O O . LEU A 1 97 ? -8.555 8.066 23.899 1.00 89.12 97 LEU A O 1
ATOM 765 N N . ASP A 1 98 ? -7.807 9.453 22.279 1.00 90.38 98 ASP A N 1
ATOM 766 C CA . ASP A 1 98 ? -8.949 10.361 22.318 1.00 90.38 98 ASP A CA 1
ATOM 767 C C . ASP A 1 98 ? -10.205 9.681 21.750 1.00 90.38 98 ASP A C 1
ATOM 769 O O . ASP A 1 98 ? -10.136 8.968 20.742 1.00 90.38 98 ASP A O 1
ATOM 773 N N . GLU A 1 99 ? -11.352 9.921 22.381 1.00 91.94 99 GLU A N 1
ATOM 774 C CA . GLU A 1 99 ? -12.647 9.436 21.907 1.00 91.94 99 GLU A CA 1
ATOM 775 C C . GLU A 1 99 ? -12.978 10.029 20.532 1.00 91.94 99 GLU A C 1
ATOM 777 O O . GLU A 1 99 ? -13.478 9.312 19.664 1.00 91.94 99 GLU A O 1
ATOM 782 N N . ASP A 1 100 ? -12.589 11.282 20.277 1.00 91.56 100 ASP A N 1
ATOM 783 C CA . ASP A 1 100 ? -12.788 11.945 18.982 1.00 91.56 100 ASP A CA 1
ATOM 784 C C . ASP A 1 100 ? -11.999 11.274 17.840 1.00 91.56 100 ASP A C 1
ATOM 786 O O . ASP A 1 100 ? -12.442 11.204 16.685 1.00 91.56 100 ASP A O 1
ATOM 790 N N . GLU A 1 101 ? -10.828 10.703 18.138 1.00 90.25 101 GLU A N 1
ATOM 791 C CA . GLU A 1 101 ? -10.053 9.961 17.139 1.00 90.25 101 GLU A CA 1
ATOM 792 C C . GLU A 1 101 ? -10.739 8.643 16.757 1.00 90.25 101 GLU A C 1
ATOM 794 O O . GLU A 1 101 ? -10.632 8.213 15.605 1.00 90.25 101 GLU A O 1
ATOM 799 N N . LEU A 1 102 ? -11.464 8.022 17.691 1.00 91.62 102 LEU A N 1
ATOM 800 C CA . LEU A 1 102 ? -12.257 6.825 17.425 1.00 91.62 102 LEU A CA 1
ATOM 801 C C . LEU A 1 102 ? -13.573 7.165 16.719 1.00 91.62 102 LEU A C 1
ATOM 803 O O . LEU A 1 102 ? -13.903 6.531 15.716 1.00 91.62 102 LEU A O 1
ATOM 807 N N . SER A 1 103 ? -14.301 8.173 17.200 1.00 94.50 103 SER A N 1
ATOM 808 C CA . SER A 1 103 ? -15.618 8.556 16.675 1.00 94.50 103 SER A CA 1
ATOM 809 C C . SER A 1 103 ? -15.547 9.143 15.259 1.00 94.50 103 SER A C 1
ATOM 811 O O . SER A 1 103 ? -16.487 9.007 14.478 1.00 94.50 103 SER A O 1
ATOM 813 N N . SER A 1 104 ? -14.403 9.716 14.870 1.00 94.94 104 SER A N 1
ATOM 814 C CA . SER A 1 104 ? -14.160 10.231 13.513 1.00 94.94 104 SER A CA 1
ATOM 815 C C . SER A 1 104 ? -13.853 9.152 12.463 1.00 94.94 104 SER A C 1
ATOM 817 O O . SER A 1 104 ? -13.499 9.480 11.319 1.00 94.94 104 SER A O 1
ATOM 819 N N . ARG A 1 105 ? -13.953 7.864 12.817 1.00 95.69 105 ARG A N 1
ATOM 820 C CA . ARG A 1 105 ? -13.592 6.738 11.951 1.00 95.69 105 ARG A CA 1
ATOM 821 C C . ARG A 1 105 ? -14.723 5.739 11.781 1.00 95.69 105 ARG A C 1
ATOM 823 O O . ARG A 1 105 ? -15.502 5.475 12.687 1.00 95.69 105 ARG A O 1
ATOM 830 N N . CYS A 1 106 ? -14.741 5.122 10.609 1.00 96.38 106 CYS A N 1
ATOM 831 C CA . CYS A 1 106 ? -15.593 3.985 10.307 1.00 96.38 106 CYS A CA 1
ATOM 832 C C . CYS A 1 106 ? -14.734 2.767 9.989 1.00 96.38 106 CYS A C 1
ATOM 834 O O . CYS A 1 106 ? -13.606 2.892 9.499 1.00 96.38 106 CYS A O 1
ATOM 836 N N . ILE A 1 107 ? -15.295 1.590 10.252 1.00 96.50 107 ILE A N 1
ATOM 837 C CA . ILE A 1 107 ? -14.750 0.314 9.815 1.00 96.50 107 ILE A CA 1
ATOM 838 C C . ILE A 1 107 ? -15.686 -0.331 8.805 1.00 96.50 107 ILE A C 1
ATOM 840 O O . ILE A 1 107 ? -16.898 -0.376 9.004 1.00 96.50 107 ILE A O 1
ATOM 844 N N . CYS A 1 108 ? -15.108 -0.877 7.745 1.00 95.94 108 CYS A N 1
ATOM 845 C CA . CYS A 1 108 ? -15.824 -1.666 6.763 1.00 95.94 108 CYS A CA 1
ATOM 846 C C . CYS A 1 108 ? -15.043 -2.933 6.411 1.00 95.94 108 CYS A C 1
ATOM 848 O O . CYS A 1 108 ? -13.815 -3.002 6.537 1.00 95.94 108 CYS A O 1
ATOM 850 N N . ARG A 1 109 ? -15.786 -3.944 5.963 1.00 95.38 109 ARG A N 1
ATOM 851 C CA . ARG A 1 109 ? -15.238 -5.095 5.254 1.00 95.38 109 ARG A CA 1
ATOM 852 C C . ARG A 1 109 ? -15.459 -4.864 3.765 1.00 95.38 109 ARG A C 1
ATOM 854 O O . ARG A 1 109 ? -16.564 -4.520 3.357 1.00 95.38 109 ARG A O 1
ATOM 861 N N . LEU A 1 110 ? -14.406 -5.041 2.983 1.00 94.19 110 LEU A N 1
ATOM 862 C CA . LEU A 1 110 ? -14.418 -4.874 1.538 1.00 94.19 110 LEU A CA 1
ATOM 863 C C . LEU A 1 110 ? -14.844 -6.175 0.852 1.00 94.19 110 LEU A C 1
ATOM 865 O O . LEU A 1 110 ? -14.550 -7.272 1.335 1.00 94.19 110 LEU A O 1
ATOM 869 N N . ALA A 1 111 ? -15.517 -6.026 -0.284 1.00 91.94 111 ALA A N 1
ATOM 870 C CA . ALA A 1 111 ? -15.915 -7.098 -1.187 1.00 91.94 111 ALA A CA 1
ATOM 871 C C . ALA A 1 111 ? -15.751 -6.619 -2.639 1.00 91.94 111 ALA A C 1
ATOM 873 O O . ALA A 1 111 ? -15.643 -5.416 -2.883 1.00 91.94 111 ALA A O 1
ATOM 874 N N . VAL A 1 112 ? -15.723 -7.559 -3.586 1.00 87.56 112 VAL A N 1
ATOM 875 C CA . VAL 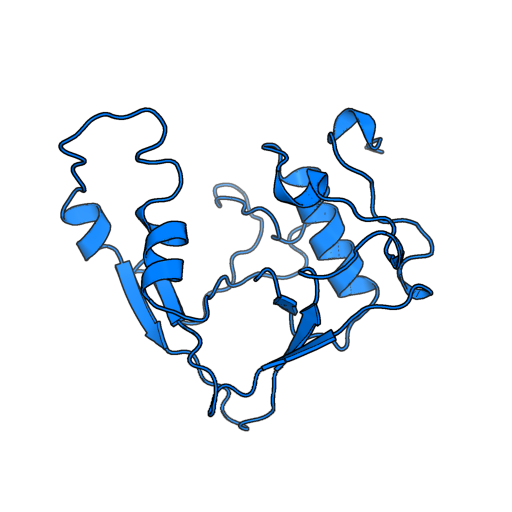A 1 112 ? -15.728 -7.273 -5.028 1.00 87.56 112 VAL A CA 1
ATOM 876 C C . VAL A 1 112 ? -17.020 -7.834 -5.618 1.00 87.56 112 VAL A C 1
ATOM 878 O O . VAL A 1 112 ? -17.314 -9.012 -5.418 1.00 87.56 112 VAL A O 1
ATOM 881 N N . ASP A 1 113 ? -17.781 -7.002 -6.332 1.00 85.31 113 ASP A N 1
ATOM 882 C CA . ASP A 1 113 ? -19.144 -7.326 -6.784 1.00 85.31 113 ASP A CA 1
ATOM 883 C C . ASP A 1 113 ? -19.215 -8.560 -7.700 1.00 85.31 113 ASP A C 1
ATOM 885 O O . ASP A 1 113 ? -20.127 -9.376 -7.575 1.00 85.31 113 ASP A O 1
ATOM 889 N N . ASP A 1 114 ? -18.239 -8.740 -8.593 1.00 87.00 114 ASP A N 1
ATOM 890 C CA . ASP A 1 114 ? -18.155 -9.895 -9.500 1.00 87.00 114 ASP A CA 1
ATOM 891 C C . ASP A 1 114 ? -17.462 -11.119 -8.873 1.00 87.00 114 ASP A C 1
ATOM 893 O O . ASP A 1 114 ? -17.309 -12.155 -9.524 1.00 87.00 114 ASP A O 1
ATOM 897 N N . ARG A 1 115 ? -17.059 -11.011 -7.597 1.00 85.50 115 ARG A N 1
ATOM 898 C CA . ARG A 1 115 ? -16.353 -12.036 -6.813 1.00 85.50 115 ARG A CA 1
ATOM 899 C C . ARG A 1 115 ? -15.051 -12.517 -7.458 1.00 85.50 115 ARG A C 1
ATOM 901 O O . ARG A 1 115 ? -14.553 -13.585 -7.091 1.00 85.50 115 ARG A O 1
ATOM 908 N N . ARG A 1 116 ? -14.480 -11.765 -8.407 1.00 94.50 116 ARG A N 1
ATOM 909 C CA . ARG A 1 116 ? -13.179 -12.126 -8.966 1.00 94.50 116 ARG A CA 1
ATOM 910 C C . ARG A 1 116 ? -12.113 -11.998 -7.871 1.00 94.50 116 ARG A C 1
ATOM 912 O O . ARG A 1 116 ? -12.138 -11.037 -7.096 1.00 94.50 116 ARG A O 1
ATOM 919 N N . PRO A 1 117 ? -11.149 -12.924 -7.803 1.00 95.12 117 PRO A N 1
ATOM 920 C CA . PRO A 1 117 ? -10.008 -12.742 -6.928 1.00 95.12 117 PRO A CA 1
ATOM 921 C C . PRO A 1 117 ? -9.172 -11.521 -7.337 1.00 95.12 117 PRO A C 1
ATOM 923 O O . PRO A 1 117 ? -9.044 -11.217 -8.526 1.00 95.12 117 PRO A O 1
ATOM 926 N N . LEU A 1 118 ? -8.580 -10.847 -6.352 1.00 96.12 118 LEU A N 1
ATOM 927 C CA . LEU A 1 118 ? -7.614 -9.773 -6.580 1.00 96.12 118 LEU A CA 1
ATOM 928 C C . LEU A 1 118 ? -6.233 -10.365 -6.845 1.00 96.12 118 LEU A C 1
ATOM 930 O O . LEU A 1 118 ? -5.774 -11.206 -6.071 1.00 96.12 118 LEU A O 1
A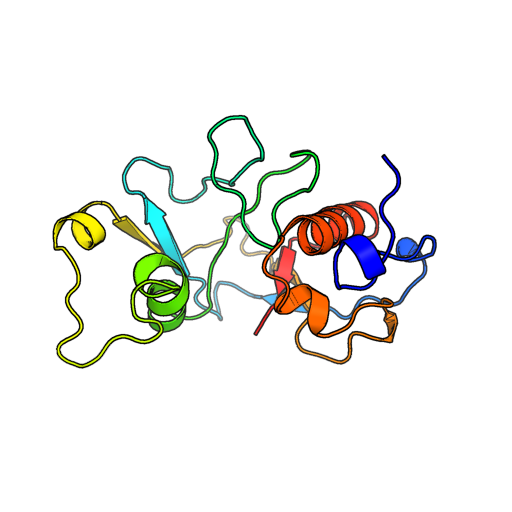TOM 934 N N . VAL A 1 119 ? -5.550 -9.900 -7.885 1.00 97.69 119 VAL A N 1
ATOM 935 C CA . VAL A 1 119 ? -4.169 -10.282 -8.198 1.00 97.69 119 VAL A CA 1
ATOM 936 C C . VAL A 1 119 ? -3.232 -9.211 -7.659 1.00 97.69 119 VAL A C 1
ATOM 938 O O . VAL A 1 119 ? -3.228 -8.087 -8.145 1.00 97.69 119 VAL A O 1
ATOM 941 N N . LEU A 1 120 ? -2.428 -9.535 -6.650 1.00 98.00 120 LEU A N 1
ATOM 942 C CA . LEU A 1 120 ? -1.550 -8.572 -5.986 1.00 98.00 120 LEU A CA 1
ATOM 943 C C . LEU A 1 120 ? -0.080 -8.906 -6.229 1.00 98.00 120 LEU A C 1
ATOM 945 O O . LEU A 1 120 ? 0.302 -10.077 -6.231 1.00 98.00 120 LEU A O 1
ATOM 949 N N . ALA A 1 121 ? 0.753 -7.875 -6.369 1.00 98.06 121 ALA A N 1
ATOM 950 C CA . ALA A 1 121 ? 2.203 -8.005 -6.280 1.00 98.06 121 ALA A CA 1
ATOM 951 C C . ALA A 1 121 ? 2.583 -8.476 -4.871 1.00 98.06 121 ALA A C 1
ATOM 953 O O . ALA A 1 121 ? 2.335 -7.764 -3.898 1.00 98.06 121 ALA A O 1
ATOM 954 N N . ASP A 1 122 ? 3.174 -9.662 -4.752 1.00 97.38 122 ASP A N 1
ATOM 955 C CA . ASP A 1 122 ? 3.614 -10.193 -3.464 1.00 97.38 122 ASP A CA 1
ATOM 956 C C . ASP A 1 122 ? 4.981 -9.608 -3.101 1.00 97.38 122 ASP A C 1
ATOM 958 O O . ASP A 1 122 ? 6.007 -9.999 -3.663 1.00 97.38 122 ASP A O 1
ATOM 962 N N . LEU A 1 123 ? 4.984 -8.660 -2.161 1.00 96.88 123 LEU A N 1
ATOM 963 C CA . LEU A 1 123 ? 6.196 -8.006 -1.678 1.00 96.88 123 LEU A CA 1
ATOM 964 C C . LEU A 1 123 ? 6.680 -8.561 -0.327 1.00 96.88 123 LEU A C 1
ATOM 966 O O . LEU A 1 123 ? 7.552 -7.968 0.304 1.00 96.88 123 LEU A O 1
ATOM 970 N N . THR A 1 124 ? 6.134 -9.696 0.119 1.00 95.12 124 THR A N 1
ATOM 971 C CA . THR A 1 124 ? 6.522 -10.355 1.381 1.00 95.12 124 THR A CA 1
ATOM 972 C C . THR A 1 124 ? 7.713 -11.299 1.215 1.00 95.12 124 THR A C 1
ATOM 974 O O . TH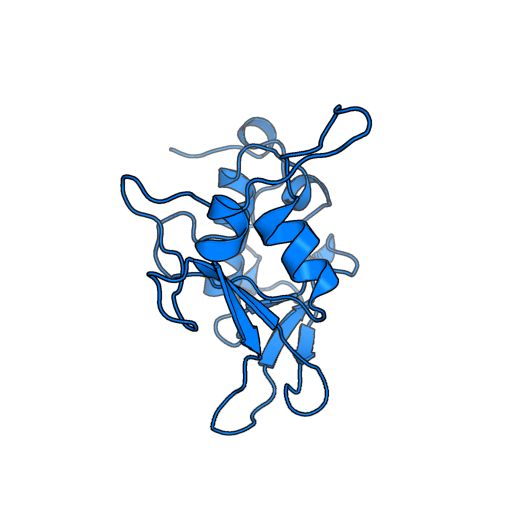R A 1 124 ? 8.413 -11.615 2.179 1.00 95.12 124 THR A O 1
ATOM 977 N N . GLY A 1 125 ? 7.948 -11.757 -0.018 1.00 90.38 125 GLY A N 1
ATOM 978 C CA . GLY A 1 125 ? 9.039 -12.656 -0.379 1.00 90.38 125 GLY A CA 1
ATOM 979 C C . GLY A 1 125 ? 10.350 -11.943 -0.743 1.00 90.38 125 GLY A C 1
ATOM 980 O O . GLY A 1 125 ? 10.528 -10.753 -0.494 1.00 90.38 125 GLY A O 1
ATOM 981 N N . PRO A 1 126 ? 11.310 -12.659 -1.359 1.00 91.62 126 PRO A N 1
ATOM 982 C CA . PRO A 1 126 ? 12.565 -12.068 -1.818 1.00 91.62 126 PRO A CA 1
ATOM 983 C C . PRO A 1 126 ? 12.361 -11.016 -2.921 1.00 91.62 126 PRO A C 1
ATOM 985 O O . PRO A 1 126 ? 11.878 -11.324 -4.009 1.00 91.62 126 PRO A O 1
ATOM 988 N N . LEU A 1 127 ? 12.813 -9.787 -2.665 1.00 94.25 127 LEU A N 1
ATOM 989 C CA . LEU A 1 127 ? 12.585 -8.618 -3.531 1.00 94.25 127 LEU A CA 1
ATOM 990 C C . LEU A 1 127 ? 13.738 -8.302 -4.496 1.00 94.25 127 LEU A C 1
ATOM 992 O O . LEU A 1 127 ? 13.606 -7.471 -5.397 1.00 94.25 127 LEU A O 1
ATOM 996 N N . THR A 1 128 ? 14.866 -8.997 -4.350 1.00 93.44 128 THR A N 1
ATOM 997 C CA . THR A 1 128 ? 16.085 -8.758 -5.138 1.00 93.44 128 THR A CA 1
ATOM 998 C C . THR A 1 128 ? 15.870 -8.957 -6.637 1.00 93.44 128 THR A C 1
ATOM 1000 O O . THR A 1 128 ? 16.481 -8.248 -7.434 1.00 93.44 128 THR A O 1
ATOM 1003 N N . ALA A 1 129 ? 14.955 -9.850 -7.032 1.00 93.19 129 ALA A N 1
ATOM 1004 C CA . ALA A 1 129 ? 14.576 -10.053 -8.430 1.00 93.19 129 ALA A CA 1
ATOM 1005 C C . ALA A 1 129 ? 13.993 -8.781 -9.071 1.00 93.19 129 ALA A C 1
ATOM 1007 O O . ALA A 1 129 ? 14.231 -8.535 -10.250 1.00 93.19 129 ALA A O 1
ATOM 1008 N N . LEU A 1 130 ? 13.303 -7.941 -8.292 1.00 95.75 130 LEU A N 1
ATOM 1009 C CA . LEU A 1 130 ? 12.775 -6.649 -8.737 1.00 95.75 130 LEU A CA 1
ATOM 1010 C C . LEU A 1 130 ? 13.809 -5.519 -8.644 1.00 95.75 130 LEU A C 1
ATOM 1012 O O . LEU A 1 130 ? 13.580 -4.453 -9.197 1.00 95.75 130 LEU A O 1
ATOM 1016 N N . GLY A 1 131 ? 14.952 -5.736 -7.981 1.00 95.75 131 GLY A N 1
ATOM 1017 C CA . GLY A 1 131 ? 15.901 -4.668 -7.639 1.00 95.75 131 GLY A CA 1
ATOM 1018 C C . GLY A 1 131 ? 15.478 -3.851 -6.412 1.00 95.75 131 GLY A C 1
ATOM 1019 O O . GLY A 1 131 ? 16.001 -2.765 -6.184 1.00 95.75 131 GLY A O 1
ATOM 1020 N N . MET A 1 132 ? 14.534 -4.375 -5.629 1.00 96.25 132 MET A N 1
ATOM 1021 C CA . MET A 1 132 ? 14.018 -3.770 -4.406 1.00 96.25 132 MET A CA 1
ATOM 1022 C C . MET A 1 132 ? 14.672 -4.417 -3.175 1.00 96.25 132 MET A C 1
ATOM 1024 O O . MET A 1 132 ? 15.035 -5.596 -3.190 1.00 96.25 132 MET A O 1
ATOM 1028 N N . ASP A 1 133 ? 14.803 -3.652 -2.092 1.00 94.38 133 ASP A N 1
ATOM 1029 C CA . ASP A 1 133 ? 15.214 -4.160 -0.782 1.00 94.38 133 ASP A CA 1
ATOM 1030 C C . ASP A 1 133 ? 14.382 -3.546 0.356 1.00 94.38 133 ASP A C 1
ATOM 1032 O O . ASP A 1 133 ? 13.525 -2.686 0.136 1.00 94.38 133 ASP A O 1
ATOM 1036 N N . ALA A 1 134 ? 14.642 -4.002 1.585 1.00 93.50 134 ALA A N 1
ATOM 1037 C CA . ALA A 1 134 ? 13.887 -3.631 2.780 1.00 93.50 134 ALA A CA 1
ATOM 1038 C C . ALA A 1 134 ? 13.837 -2.114 3.054 1.00 93.50 134 ALA A C 1
ATOM 1040 O O . ALA A 1 134 ? 12.911 -1.649 3.720 1.00 93.50 134 ALA A O 1
ATOM 1041 N N . ARG A 1 135 ? 14.781 -1.321 2.523 1.00 96.06 135 ARG A N 1
ATOM 1042 C CA . ARG A 1 135 ? 14.814 0.132 2.744 1.00 96.06 135 ARG A CA 1
ATOM 1043 C C . ARG A 1 135 ? 13.587 0.824 2.168 1.00 96.06 135 ARG A C 1
ATOM 1045 O O . ARG A 1 135 ? 13.104 1.781 2.762 1.00 96.06 135 ARG A O 1
ATOM 1052 N N . VAL A 1 136 ? 13.014 0.295 1.085 1.00 97.06 136 VAL A N 1
ATOM 1053 C CA . VAL A 1 136 ? 11.760 0.806 0.499 1.00 97.06 136 VAL A CA 1
ATOM 1054 C C . VAL A 1 136 ? 10.602 0.778 1.517 1.00 97.06 136 VAL A C 1
ATOM 1056 O O . VAL A 1 136 ? 9.701 1.613 1.484 1.00 97.06 136 VAL A O 1
ATOM 1059 N N . PHE A 1 137 ? 10.641 -0.115 2.505 1.00 95.12 137 PHE A N 1
ATOM 1060 C CA . PHE A 1 137 ? 9.599 -0.228 3.532 1.00 95.12 137 PHE A CA 1
ATOM 1061 C C . PHE A 1 137 ? 9.918 0.560 4.804 1.00 95.12 137 PHE A C 1
ATOM 1063 O O . PHE A 1 137 ? 9.019 0.787 5.609 1.00 95.12 137 PHE A O 1
ATOM 1070 N N . SER A 1 138 ? 11.169 0.992 4.996 1.00 93.44 138 SER A N 1
ATOM 1071 C CA . SER A 1 138 ? 11.628 1.591 6.254 1.00 93.44 138 SER A CA 1
ATOM 1072 C C . SER A 1 138 ? 11.983 3.073 6.164 1.00 93.44 138 SER A C 1
ATOM 1074 O O . SER A 1 138 ? 12.032 3.729 7.202 1.00 93.44 138 SER A O 1
ATOM 1076 N N . VAL A 1 139 ? 12.237 3.623 4.970 1.00 95.25 139 VAL A N 1
ATOM 1077 C CA . VAL A 1 139 ? 12.552 5.057 4.825 1.00 95.25 139 VAL A CA 1
ATOM 1078 C C . VAL A 1 139 ? 11.403 5.938 5.320 1.00 95.25 139 VAL A C 1
ATOM 1080 O O . VAL A 1 139 ? 10.229 5.584 5.189 1.00 95.25 139 VAL A O 1
ATOM 1083 N N . THR A 1 140 ? 11.737 7.077 5.921 1.00 91.19 140 THR A N 1
ATOM 1084 C CA . THR A 1 140 ? 10.756 8.039 6.446 1.00 91.19 140 THR A CA 1
ATOM 1085 C C . THR A 1 140 ? 10.279 9.024 5.383 1.00 91.19 140 THR A C 1
ATOM 1087 O O . THR A 1 140 ? 9.134 9.462 5.443 1.00 91.19 140 THR A O 1
ATOM 1090 N N . ASP A 1 141 ? 11.119 9.332 4.390 1.00 93.56 141 ASP A N 1
ATOM 1091 C CA . ASP A 1 141 ? 10.695 10.027 3.176 1.00 93.56 141 ASP A CA 1
ATOM 1092 C C . ASP A 1 141 ? 10.044 9.026 2.213 1.00 93.56 141 ASP A C 1
ATOM 1094 O O . ASP A 1 141 ? 10.653 8.044 1.781 1.00 93.56 141 ASP A O 1
ATOM 1098 N N . TYR A 1 142 ? 8.776 9.268 1.893 1.00 95.75 142 TYR A N 1
ATOM 1099 C CA . TYR A 1 142 ? 7.978 8.385 1.053 1.00 95.75 142 TYR A CA 1
ATOM 1100 C C . TYR A 1 142 ? 8.188 8.593 -0.444 1.00 95.75 142 TYR A C 1
ATOM 1102 O O . TYR A 1 142 ? 7.625 7.826 -1.215 1.00 95.75 142 TYR A O 1
ATOM 1110 N N . LEU A 1 143 ? 9.028 9.532 -0.890 1.00 95.75 143 LEU A N 1
ATOM 1111 C CA . LEU A 1 143 ? 9.265 9.734 -2.320 1.00 95.75 143 LEU A CA 1
ATOM 1112 C C . LEU A 1 143 ? 9.798 8.474 -3.024 1.00 95.75 143 LEU A C 1
ATOM 1114 O O . LEU A 1 143 ? 9.261 8.088 -4.059 1.00 95.75 143 LEU A O 1
ATOM 1118 N N . GLY A 1 144 ? 10.804 7.797 -2.465 1.00 97.12 144 GLY A N 1
ATOM 1119 C CA . GLY A 1 144 ? 11.322 6.545 -3.035 1.00 97.12 144 GLY A CA 1
ATOM 1120 C C . GLY A 1 144 ? 10.262 5.437 -3.121 1.00 97.12 144 GLY A C 1
ATOM 1121 O O . GLY A 1 144 ? 10.021 4.903 -4.205 1.00 97.12 144 GLY A O 1
ATOM 1122 N N . PRO A 1 145 ? 9.563 5.122 -2.022 1.00 97.81 145 PRO A N 1
ATOM 1123 C CA . PRO A 1 145 ? 8.459 4.162 -2.028 1.00 97.81 145 PRO A CA 1
ATOM 1124 C C . PRO A 1 145 ? 7.286 4.551 -2.945 1.00 97.81 145 PRO A C 1
ATOM 1126 O O . PRO A 1 145 ? 6.696 3.687 -3.596 1.00 97.81 145 PRO A O 1
ATOM 1129 N N . ASN A 1 146 ? 6.992 5.846 -3.083 1.00 97.69 146 ASN A N 1
ATOM 1130 C CA . ASN A 1 146 ? 6.000 6.343 -4.032 1.00 97.69 146 ASN A CA 1
ATOM 1131 C C . ASN A 1 146 ? 6.433 6.095 -5.485 1.00 97.69 146 ASN A C 1
ATOM 1133 O O . ASN A 1 146 ? 5.619 5.665 -6.300 1.00 97.69 146 ASN A O 1
ATOM 1137 N N . LEU A 1 147 ? 7.714 6.309 -5.818 1.00 97.69 147 LEU A N 1
ATOM 1138 C CA . LEU A 1 147 ? 8.254 5.995 -7.147 1.00 97.69 147 LEU A CA 1
ATOM 1139 C C . LEU A 1 147 ? 8.141 4.499 -7.458 1.00 97.69 147 LEU A C 1
ATOM 1141 O O . LEU A 1 147 ? 7.817 4.136 -8.586 1.00 97.69 147 LEU A O 1
ATOM 1145 N N . TRP A 1 148 ? 8.351 3.631 -6.464 1.00 98.06 148 TRP A N 1
ATOM 1146 C CA . TRP A 1 148 ? 8.105 2.193 -6.606 1.00 98.06 148 TRP A CA 1
ATOM 1147 C C . TRP A 1 148 ? 6.639 1.861 -6.859 1.00 98.06 148 TRP A C 1
ATOM 1149 O O . TRP A 1 148 ? 6.365 1.045 -7.735 1.00 98.06 148 TRP A O 1
ATOM 1159 N N . SER A 1 149 ? 5.707 2.500 -6.149 1.00 98.00 149 SER A N 1
ATOM 1160 C CA . SER A 1 149 ? 4.270 2.317 -6.389 1.00 98.00 149 SER A CA 1
ATOM 1161 C C . SER A 1 149 ? 3.902 2.659 -7.837 1.00 98.00 149 SER A C 1
ATOM 1163 O O . SER A 1 149 ? 3.334 1.833 -8.554 1.00 98.00 149 SER A O 1
ATOM 1165 N N . SER A 1 150 ? 4.334 3.833 -8.305 1.00 98.00 150 SER A N 1
ATOM 1166 C CA . SER A 1 150 ? 4.159 4.286 -9.687 1.00 98.00 150 SER A CA 1
ATOM 1167 C C . SER A 1 150 ? 4.770 3.325 -10.710 1.00 98.00 150 SER A C 1
ATOM 1169 O O . SER A 1 150 ? 4.123 2.958 -11.692 1.00 98.00 150 SER A O 1
ATOM 1171 N N . ALA A 1 151 ? 6.011 2.890 -10.481 1.00 98.19 151 ALA A N 1
ATOM 1172 C CA . ALA A 1 151 ? 6.730 2.018 -11.401 1.00 98.19 151 ALA A CA 1
ATOM 1173 C C . ALA A 1 151 ? 6.108 0.618 -11.484 1.00 98.19 151 ALA A C 1
ATOM 1175 O O . ALA A 1 151 ? 5.986 0.082 -12.580 1.00 98.19 151 ALA A O 1
ATOM 1176 N N . LEU A 1 152 ? 5.671 0.044 -10.358 1.00 98.19 152 LEU A N 1
ATOM 1177 C CA . LEU A 1 152 ? 4.990 -1.254 -10.330 1.00 98.19 152 LEU A CA 1
ATOM 1178 C C . LEU A 1 152 ? 3.644 -1.193 -11.056 1.00 98.19 152 LEU A C 1
ATOM 1180 O O . LEU A 1 152 ? 3.368 -2.057 -11.885 1.00 98.19 152 LEU A O 1
ATOM 1184 N N . HIS A 1 153 ? 2.844 -0.154 -10.799 1.00 97.94 153 HIS A N 1
ATOM 1185 C CA . HIS A 1 153 ? 1.567 0.050 -11.486 1.00 97.94 153 HIS A CA 1
ATOM 1186 C C . HIS A 1 153 ? 1.753 0.207 -13.006 1.00 97.94 153 HIS A C 1
ATOM 1188 O O . HIS A 1 153 ? 0.976 -0.334 -13.789 1.00 97.94 153 HIS A O 1
ATOM 1194 N N . ALA A 1 154 ? 2.791 0.929 -13.442 1.00 97.88 154 ALA A N 1
ATOM 1195 C CA . ALA A 1 154 ? 3.085 1.116 -14.862 1.00 97.88 154 ALA A CA 1
ATOM 1196 C C . ALA A 1 154 ? 3.651 -0.148 -15.536 1.00 97.88 154 ALA A C 1
ATOM 1198 O O . ALA A 1 154 ? 3.261 -0.471 -16.656 1.00 97.88 154 ALA A O 1
ATOM 1199 N N . ALA A 1 155 ? 4.567 -0.856 -14.870 1.00 98.00 155 ALA A N 1
ATOM 1200 C CA . ALA A 1 155 ? 5.228 -2.046 -15.406 1.00 98.00 155 ALA A CA 1
ATOM 1201 C C . ALA A 1 155 ? 4.295 -3.265 -15.473 1.00 98.00 155 ALA A C 1
ATOM 1203 O O . ALA A 1 155 ? 4.428 -4.099 -16.369 1.00 98.00 155 ALA A O 1
ATOM 1204 N N . PHE A 1 156 ? 3.340 -3.365 -14.546 1.00 98.06 156 PHE A N 1
ATOM 1205 C CA . PHE A 1 156 ? 2.462 -4.524 -14.403 1.00 98.06 156 PHE A CA 1
ATOM 1206 C C . PHE A 1 156 ? 0.986 -4.098 -14.345 1.00 98.06 156 PHE A C 1
ATOM 1208 O O . PHE A 1 156 ? 0.344 -4.264 -13.314 1.00 98.06 156 PHE A O 1
ATOM 1215 N N . PRO A 1 157 ? 0.395 -3.599 -15.449 1.00 97.00 157 PRO A N 1
ATOM 1216 C CA . PRO A 1 157 ? -0.964 -3.034 -15.455 1.00 97.00 157 PRO A CA 1
ATOM 1217 C C . PRO A 1 157 ? -2.089 -4.048 -15.171 1.00 97.00 157 PRO A C 1
ATOM 1219 O O . PRO A 1 157 ? -3.261 -3.687 -15.151 1.00 97.00 157 PRO A O 1
ATOM 1222 N N . TRP A 1 158 ? -1.748 -5.325 -15.005 1.00 96.62 158 TRP A N 1
ATOM 1223 C CA . TRP A 1 158 ? -2.666 -6.427 -14.726 1.00 96.62 158 TRP A CA 1
ATOM 1224 C C . TRP A 1 158 ? -2.779 -6.767 -13.229 1.00 96.62 158 TRP A C 1
ATOM 1226 O O . TRP A 1 158 ? -3.589 -7.625 -12.883 1.00 96.62 158 TRP A O 1
ATOM 1236 N N . ILE A 1 159 ? -1.986 -6.141 -12.348 1.00 97.88 159 ILE A N 1
ATOM 1237 C CA . ILE A 1 159 ? -2.160 -6.282 -10.893 1.00 97.88 159 ILE A CA 1
ATOM 1238 C C . ILE A 1 159 ? -3.229 -5.315 -10.380 1.00 97.88 159 ILE A C 1
ATOM 1240 O O . ILE A 1 159 ? -3.344 -4.184 -10.843 1.00 97.88 159 ILE A O 1
ATOM 1244 N N . ASP A 1 160 ? -3.960 -5.740 -9.358 1.00 96.75 160 ASP A N 1
ATOM 1245 C CA . ASP A 1 160 ? -4.955 -4.938 -8.646 1.00 96.75 160 ASP A CA 1
ATOM 1246 C C . ASP A 1 160 ? -4.353 -4.141 -7.473 1.00 96.75 160 ASP A C 1
ATOM 1248 O O . ASP A 1 160 ? -4.997 -3.240 -6.936 1.00 96.75 160 ASP A O 1
ATOM 1252 N N . GLY A 1 161 ? -3.132 -4.473 -7.036 1.00 97.38 161 GLY A N 1
ATOM 1253 C CA . GLY A 1 161 ? -2.475 -3.792 -5.920 1.00 97.38 161 GLY A CA 1
ATOM 1254 C C . GLY A 1 161 ? -1.221 -4.493 -5.397 1.00 97.38 161 GLY A C 1
ATOM 1255 O O . GLY A 1 161 ? -0.654 -5.370 -6.050 1.00 97.38 161 GLY A O 1
ATOM 1256 N N . LEU A 1 162 ? -0.791 -4.093 -4.197 1.00 97.94 162 LEU A N 1
ATOM 1257 C CA . LEU A 1 162 ? 0.412 -4.589 -3.520 1.00 97.94 162 LEU A CA 1
ATOM 1258 C C . LEU A 1 162 ? 0.036 -5.375 -2.255 1.00 97.94 162 LEU A C 1
ATOM 1260 O O . LEU A 1 162 ? -0.841 -4.954 -1.501 1.00 97.94 162 LEU A O 1
ATOM 1264 N N . TYR A 1 163 ? 0.726 -6.484 -1.995 1.00 97.25 163 TYR A N 1
ATOM 1265 C CA . TYR A 1 163 ? 0.581 -7.301 -0.792 1.00 97.25 163 TYR A CA 1
ATOM 1266 C C . TYR A 1 163 ? 1.841 -7.202 0.078 1.00 97.25 163 TYR A C 1
ATOM 1268 O O . TYR A 1 163 ? 2.941 -7.481 -0.394 1.00 97.25 163 TYR A O 1
ATOM 1276 N N . LEU A 1 164 ? 1.672 -6.774 1.336 1.00 92.56 164 LEU A N 1
ATOM 1277 C CA . LEU A 1 164 ? 2.769 -6.367 2.232 1.00 92.56 164 LEU A CA 1
ATOM 1278 C C . LEU A 1 164 ? 2.960 -7.255 3.477 1.00 92.56 164 LEU A C 1
ATOM 1280 O O . LEU A 1 164 ? 3.964 -7.083 4.164 1.00 92.56 164 LEU A O 1
ATOM 1284 N N . GLY A 1 165 ? 2.075 -8.234 3.713 1.00 81.56 165 GLY A N 1
ATOM 1285 C CA . GLY A 1 165 ? 2.161 -9.174 4.845 1.00 81.56 165 GLY A CA 1
ATOM 1286 C C . GLY A 1 165 ? 1.462 -8.700 6.110 1.00 81.56 165 GLY A C 1
ATOM 1287 O O . GLY A 1 165 ? 1.624 -7.517 6.477 1.00 81.56 165 GLY A O 1
#

Sequence (165 aa):
MTFSAEDLGCPLPPADLADRRLATTTLDLERVALWRIHRAHLDPIYYNRRAPGVIQYRFDAAGGEFGVLYAASSFAACMAEAVIRERFQGLRLPLLLDEDELSSRCICRLAVDDRRPLVLADLTGPLTALGMDARVFSVTDYLGPNLWSSALHAAFPWIDGLYLG

Organism: NCBI:txid164546

pLDDT: mean 93.65, std 4.83, range [55.66, 98.19]

InterPro domains:
  IPR014914 RES domain [PF08808] (34-162)

Foldseek 3Di:
DDDACVNQVWHAQDPCLLVFDFDKDWAQCVVFWKKAKDFPVDDPPDFQFDDPPGDDDQLHALHRPDGHDDIDRDPVVNCCPVPVPPQCVPHDPPDDGDPCSVVRIDMDTDADPVSGIAMAREPQDDCVSRVGDPSSVVGPDSNRSNSVSNVCCVSCVPGPYHDDD

Secondary structure (DSSP, 8-state):
----TTTTTSPPPPTTGGGS---EEEE-TTTS-EEEEEETTS-TTPPB---TTPPP-TTS-TTSSS-B---BSSHHHHHIIIIITTTTTT--SSP---HHHHHTEEEEEE--TT-PPEEEEE-SS--GGGT--THHHH-SS-HHHHHHHHHHHHH-TT--EEE--